Protein AF-A0A645DHP7-F1 (afdb_monomer_lite)

pLDDT: mean 93.11, std 7.55, range [54.78, 98.31]

Secondary structure (DSSP, 8-state):
-------TT---S-GGG-S-EEE---TTS-HHHHHHHHHHHHHHT--EEEHHHHHHHHTT-HHHHHGGGS--

InterPro domains:
  IPR040644 Hydrogen maturase F, tetramerization domain [PF18133] (3-67)

Foldseek 3Di:
DDDDDDDDLDDDPQLLVDQEAEAEPCPVHDPVSVVVNVVVCVVSVHHYDYPVCVVCVVVVNNCVVCVVVPPD

Radius of gyration: 13.55 Å; chains: 1; bounding box: 30×38×24 Å

Sequence (72 aa):
MTAEIATGLDFPKNLKEYALILHCGGCMFTRKQLMSRIIEAQEAGVPITNYGVAIAQLNGILERVTEMFAKR

Organism: NCBI:txid1076179

Structure (mmCIF, N/CA/C/O backbone):
data_AF-A0A645DHP7-F1
#
_entry.id   AF-A0A645DHP7-F1
#
loop_
_atom_site.group_PDB
_atom_site.id
_atom_site.type_symbol
_atom_site.label_atom_id
_atom_site.label_alt_id
_atom_site.label_comp_id
_atom_site.label_asym_id
_atom_site.label_entity_id
_atom_site.label_seq_id
_atom_site.pdbx_PDB_ins_code
_atom_site.Cartn_x
_atom_site.Cartn_y
_atom_site.Car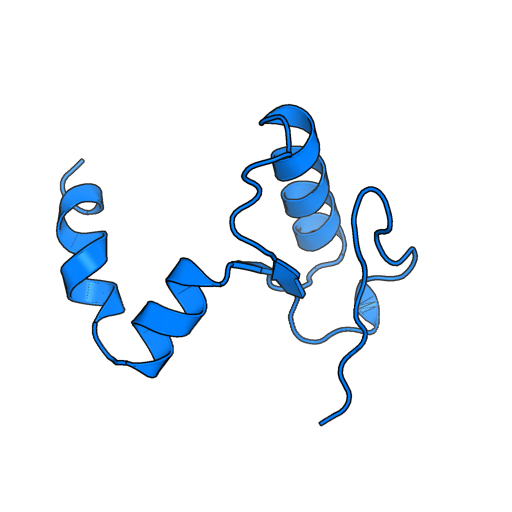tn_z
_atom_site.occupancy
_atom_site.B_iso_or_equiv
_atom_site.auth_seq_id
_atom_site.auth_comp_id
_atom_site.auth_asym_id
_atom_site.auth_atom_id
_atom_site.pdbx_PDB_model_num
ATOM 1 N N . MET A 1 1 ? -5.289 -20.760 -2.776 1.00 74.00 1 MET A N 1
ATOM 2 C CA . MET A 1 1 ? -4.578 -19.468 -2.721 1.00 74.00 1 MET A CA 1
ATOM 3 C C . MET A 1 1 ? -3.133 -19.768 -2.384 1.00 74.00 1 MET A C 1
ATOM 5 O O . MET A 1 1 ? -2.888 -20.375 -1.351 1.00 74.00 1 MET A O 1
ATOM 9 N N . THR A 1 2 ? -2.213 -19.447 -3.285 1.00 91.56 2 THR A N 1
ATOM 10 C CA . THR A 1 2 ? -0.767 -19.568 -3.072 1.00 91.56 2 THR A CA 1
ATOM 11 C C . THR A 1 2 ? -0.215 -18.206 -2.671 1.00 91.56 2 THR A C 1
ATOM 13 O O . THR A 1 2 ? -0.685 -17.181 -3.162 1.00 91.56 2 THR A O 1
ATOM 16 N N . ALA A 1 3 ? 0.743 -18.192 -1.751 1.00 92.06 3 ALA A N 1
ATOM 17 C CA . ALA A 1 3 ? 1.417 -16.980 -1.310 1.00 92.06 3 ALA A CA 1
ATOM 18 C C . ALA A 1 3 ? 2.923 -17.234 -1.297 1.00 92.06 3 ALA A C 1
ATOM 20 O O . ALA A 1 3 ? 3.374 -18.273 -0.816 1.00 92.06 3 ALA A O 1
ATOM 21 N N . GLU A 1 4 ? 3.678 -16.278 -1.823 1.00 94.75 4 GLU A N 1
ATOM 22 C CA . GLU A 1 4 ? 5.133 -16.252 -1.747 1.00 94.75 4 GLU A CA 1
ATOM 23 C C . GLU A 1 4 ? 5.558 -15.212 -0.712 1.00 94.75 4 GLU A C 1
ATOM 25 O O . GLU A 1 4 ? 4.939 -14.152 -0.588 1.00 94.75 4 GLU A O 1
ATOM 30 N N . ILE A 1 5 ? 6.602 -15.527 0.054 1.00 93.56 5 ILE A N 1
ATOM 31 C CA . ILE A 1 5 ? 7.123 -14.659 1.108 1.00 93.56 5 ILE A CA 1
ATOM 32 C C . ILE A 1 5 ? 8.501 -14.167 0.676 1.00 93.56 5 ILE A C 1
ATOM 34 O O . ILE A 1 5 ? 9.414 -14.966 0.492 1.00 93.56 5 ILE A O 1
ATOM 38 N N . ALA A 1 6 ? 8.654 -12.848 0.578 1.00 92.12 6 ALA A N 1
ATOM 39 C CA . ALA A 1 6 ? 9.934 -12.180 0.365 1.00 92.12 6 ALA A CA 1
ATOM 40 C C . ALA A 1 6 ? 10.279 -11.320 1.591 1.00 92.12 6 ALA A C 1
ATOM 42 O O . ALA A 1 6 ? 9.403 -10.669 2.169 1.00 92.12 6 ALA A O 1
ATOM 43 N N . THR A 1 7 ? 11.549 -11.310 2.004 1.00 90.44 7 THR A N 1
ATOM 44 C CA . THR A 1 7 ? 12.004 -10.598 3.211 1.00 90.44 7 THR A CA 1
ATOM 45 C C . THR A 1 7 ? 13.215 -9.717 2.935 1.00 90.44 7 THR A C 1
ATOM 47 O O . THR A 1 7 ? 14.017 -9.997 2.053 1.00 90.44 7 THR A O 1
ATOM 50 N N . GLY A 1 8 ? 13.376 -8.639 3.706 1.00 85.62 8 GLY A N 1
ATOM 51 C CA . GLY A 1 8 ? 14.523 -7.745 3.547 1.00 85.62 8 GLY A CA 1
ATOM 52 C C . GLY A 1 8 ? 14.568 -7.113 2.154 1.00 85.62 8 GLY A C 1
ATOM 53 O O . GLY A 1 8 ? 13.578 -6.546 1.696 1.00 85.62 8 GLY A O 1
ATOM 54 N N . LEU A 1 9 ? 15.721 -7.197 1.491 1.00 82.69 9 LEU A N 1
ATOM 55 C CA . LEU A 1 9 ? 15.920 -6.618 0.160 1.00 82.69 9 LEU A CA 1
ATOM 56 C C . LEU A 1 9 ? 15.291 -7.449 -0.961 1.00 82.69 9 LEU A C 1
ATOM 58 O O . LEU A 1 9 ? 15.149 -6.925 -2.065 1.00 82.69 9 LEU A O 1
ATOM 62 N N . ASP A 1 10 ? 14.852 -8.675 -0.672 1.00 85.75 10 ASP A N 1
ATOM 63 C CA . ASP A 1 10 ? 14.233 -9.538 -1.667 1.00 85.75 10 ASP A CA 1
ATOM 64 C C . ASP A 1 10 ? 12.926 -8.918 -2.162 1.00 85.75 10 ASP A C 1
ATOM 66 O O . ASP A 1 10 ? 12.072 -8.467 -1.384 1.00 85.75 10 ASP A O 1
ATOM 70 N N . PHE A 1 11 ? 12.802 -8.862 -3.483 1.00 85.44 11 PHE A N 1
ATOM 71 C CA . PHE A 1 11 ? 11.606 -8.433 -4.185 1.00 85.44 11 PHE A CA 1
ATOM 72 C C . PHE A 1 11 ? 11.526 -9.230 -5.494 1.00 85.44 11 PHE A C 1
ATOM 74 O O . PHE A 1 11 ? 12.529 -9.282 -6.218 1.00 85.44 11 PHE A O 1
ATOM 81 N N . PRO A 1 12 ? 10.406 -9.917 -5.783 1.00 87.94 12 PRO A N 1
ATOM 82 C CA . PRO A 1 12 ? 10.318 -10.776 -6.956 1.00 87.94 12 PRO A CA 1
ATOM 83 C C . PRO A 1 12 ? 10.579 -10.007 -8.252 1.00 87.94 12 PRO A C 1
ATOM 85 O O . PRO A 1 12 ? 10.058 -8.913 -8.457 1.00 87.94 12 PRO A O 1
ATOM 88 N N . LYS A 1 13 ? 11.367 -10.597 -9.157 1.00 84.88 13 LYS A N 1
ATOM 89 C CA . LYS A 1 13 ? 11.723 -9.953 -10.434 1.00 84.88 13 LYS A CA 1
ATOM 90 C C . LYS A 1 13 ? 10.533 -9.812 -11.381 1.00 84.88 13 LYS A C 1
ATOM 92 O O . LYS A 1 13 ? 10.494 -8.868 -12.163 1.00 84.88 13 LYS A O 1
ATOM 97 N N . ASN A 1 14 ? 9.594 -10.759 -11.341 1.00 91.38 14 ASN A N 1
ATOM 98 C CA . ASN A 1 14 ? 8.409 -10.745 -12.189 1.00 91.38 14 ASN A CA 1
ATOM 99 C C . ASN A 1 14 ? 7.146 -10.529 -11.356 1.00 91.38 14 ASN A C 1
ATOM 101 O O . ASN A 1 14 ? 6.465 -11.475 -10.975 1.00 91.38 14 ASN A O 1
ATOM 105 N N . LEU A 1 15 ? 6.815 -9.267 -11.086 1.00 93.81 15 LEU A N 1
ATOM 106 C CA . LEU A 1 15 ? 5.631 -8.941 -10.291 1.00 93.81 15 LEU A CA 1
ATOM 107 C C . LEU A 1 15 ? 4.311 -9.276 -11.007 1.00 93.81 15 LEU A C 1
ATOM 109 O O . LEU A 1 15 ? 3.296 -9.474 -10.348 1.00 93.81 15 LEU A O 1
ATOM 113 N N . LYS A 1 16 ? 4.306 -9.374 -12.343 1.00 94.00 16 LYS A N 1
ATOM 114 C CA . LYS A 1 16 ? 3.081 -9.575 -13.141 1.00 94.00 16 LYS A CA 1
ATOM 115 C C . LYS A 1 16 ? 2.375 -10.907 -12.875 1.00 94.00 16 LYS A C 1
ATOM 117 O O . LYS A 1 16 ? 1.231 -11.076 -13.282 1.00 94.00 16 LYS A O 1
ATOM 122 N N . GLU A 1 17 ? 3.048 -11.846 -12.219 1.00 93.94 17 GLU A N 1
ATOM 123 C CA . GLU A 1 17 ? 2.476 -13.136 -11.828 1.00 93.94 17 GLU A CA 1
ATOM 124 C C . GLU A 1 17 ? 1.587 -13.041 -10.578 1.00 93.94 17 GLU A C 1
ATOM 126 O O . GLU A 1 17 ? 0.812 -13.958 -10.303 1.00 93.94 17 GLU A O 1
ATOM 131 N N . TYR A 1 18 ? 1.653 -11.934 -9.828 1.00 95.31 18 TYR A N 1
ATOM 132 C CA . TYR A 1 18 ? 0.880 -11.756 -8.603 1.00 95.31 18 TYR A CA 1
ATOM 133 C C . TYR A 1 18 ? -0.372 -10.913 -8.839 1.00 95.31 18 TYR A C 1
ATOM 135 O O . TYR A 1 18 ? -0.355 -9.893 -9.522 1.00 95.31 18 TYR A O 1
ATOM 143 N N . ALA A 1 19 ? -1.463 -11.305 -8.181 1.00 96.31 19 ALA A N 1
ATOM 144 C CA . ALA A 1 19 ? -2.704 -10.532 -8.169 1.00 96.31 19 ALA A CA 1
ATOM 145 C C . ALA A 1 19 ? -2.682 -9.366 -7.158 1.00 96.31 19 ALA A C 1
ATOM 147 O O . ALA A 1 19 ? -3.454 -8.420 -7.292 1.00 96.31 19 ALA A O 1
ATOM 148 N N . LEU A 1 20 ? -1.843 -9.451 -6.118 1.00 96.44 20 LEU A N 1
ATOM 149 C CA . LEU A 1 20 ? -1.749 -8.469 -5.036 1.00 96.44 20 LEU A CA 1
ATOM 150 C C . LEU A 1 20 ? -0.409 -8.605 -4.307 1.00 96.44 20 LEU A C 1
ATOM 152 O O . LEU A 1 20 ? 0.007 -9.714 -3.975 1.00 96.44 20 LEU A O 1
ATOM 156 N N . ILE A 1 21 ? 0.207 -7.474 -3.971 1.00 96.69 21 ILE A N 1
ATOM 157 C CA . ILE A 1 21 ? 1.365 -7.399 -3.075 1.00 96.69 21 ILE A CA 1
ATOM 158 C C . ILE A 1 21 ? 0.898 -6.927 -1.692 1.00 96.69 21 ILE A C 1
ATOM 160 O O . ILE A 1 21 ? 0.312 -5.850 -1.557 1.00 96.69 21 ILE A O 1
ATOM 164 N N . LEU A 1 22 ? 1.192 -7.714 -0.653 1.00 96.38 22 LEU A N 1
ATOM 165 C CA . LEU A 1 22 ? 0.954 -7.357 0.749 1.00 96.38 22 LEU A CA 1
ATOM 166 C C . LEU A 1 22 ? 2.287 -6.968 1.408 1.00 96.38 22 LEU A C 1
ATOM 168 O O . LEU A 1 22 ? 3.056 -7.822 1.840 1.00 96.38 22 LEU A O 1
ATOM 172 N N . HIS A 1 23 ? 2.590 -5.675 1.463 1.00 95.94 23 HIS A N 1
ATOM 173 C CA . HIS A 1 23 ? 3.845 -5.180 2.024 1.00 95.94 23 HIS A CA 1
ATOM 174 C C . HIS A 1 23 ? 3.769 -5.038 3.555 1.00 95.94 23 HIS A C 1
ATOM 176 O O . HIS A 1 23 ? 2.735 -4.678 4.122 1.00 95.94 23 HIS A O 1
ATOM 182 N N . CYS A 1 24 ? 4.881 -5.258 4.257 1.00 94.88 24 CYS A N 1
ATOM 183 C CA . CYS A 1 24 ? 4.942 -4.969 5.689 1.00 94.88 24 CYS A CA 1
ATOM 184 C C . CYS A 1 24 ? 4.857 -3.452 5.967 1.00 94.88 24 CYS A C 1
ATOM 186 O O . CYS A 1 24 ? 4.861 -2.626 5.053 1.00 94.88 24 CYS A O 1
ATOM 188 N N . GLY A 1 25 ? 4.841 -3.056 7.242 1.00 93.12 25 GLY A N 1
ATOM 189 C CA . GLY A 1 25 ? 4.848 -1.637 7.629 1.00 93.12 25 GLY A CA 1
ATOM 190 C C . GLY A 1 25 ? 6.127 -0.867 7.262 1.00 93.12 25 GLY A C 1
ATOM 191 O O . GLY A 1 25 ? 6.170 0.344 7.43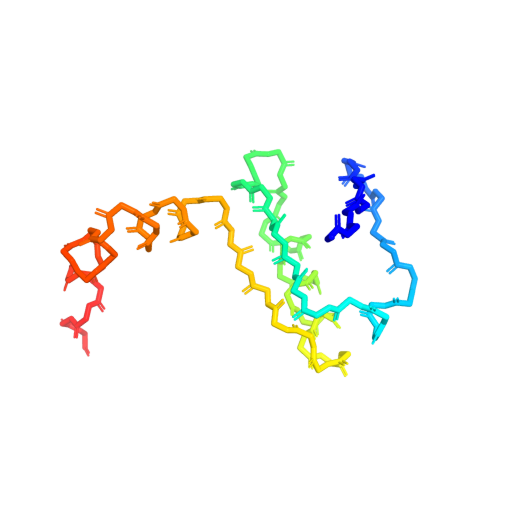4 1.00 93.12 25 GLY A O 1
ATOM 192 N N . GLY A 1 26 ? 7.174 -1.545 6.775 1.00 93.81 26 GLY A N 1
ATOM 193 C CA . GLY A 1 26 ? 8.399 -0.898 6.301 1.00 93.81 26 GLY A CA 1
ATOM 194 C C . GLY A 1 26 ? 9.224 -0.219 7.398 1.00 93.81 26 GLY A C 1
ATOM 195 O O . GLY A 1 26 ? 9.980 0.691 7.086 1.00 93.81 26 GLY A O 1
ATOM 196 N N . CYS A 1 27 ? 9.119 -0.644 8.664 1.00 93.94 27 CYS A N 1
ATOM 197 C CA . CYS A 1 27 ? 9.807 0.003 9.794 1.00 93.94 27 CYS A CA 1
ATOM 198 C C . CYS A 1 27 ? 11.340 0.063 9.653 1.00 93.94 27 CYS A C 1
ATOM 200 O O . CYS A 1 27 ? 11.963 0.966 10.199 1.00 93.94 27 CYS A O 1
ATOM 202 N N . MET A 1 28 ? 11.930 -0.869 8.898 1.00 94.38 28 MET A N 1
ATOM 203 C CA . MET A 1 28 ? 13.367 -0.916 8.598 1.00 94.38 28 MET A CA 1
ATOM 204 C C . MET A 1 28 ? 13.724 -0.344 7.213 1.00 94.38 28 MET A C 1
ATOM 206 O O . MET A 1 28 ? 14.886 -0.376 6.818 1.00 94.38 28 MET A O 1
ATOM 210 N N . PHE A 1 29 ? 12.745 0.145 6.445 1.00 94.06 29 PHE A N 1
ATOM 211 C CA . PHE A 1 29 ? 12.955 0.674 5.098 1.00 94.06 29 PHE A CA 1
ATOM 212 C C . PHE A 1 29 ? 13.100 2.192 5.126 1.00 94.06 29 PHE A C 1
ATOM 214 O O . PHE A 1 29 ? 12.347 2.908 5.784 1.00 94.06 29 PHE A O 1
ATOM 221 N N . THR A 1 30 ? 14.019 2.711 4.317 1.00 95.62 30 THR A N 1
ATOM 222 C CA . THR A 1 30 ? 14.021 4.137 3.988 1.00 95.62 30 THR A CA 1
ATOM 223 C C . THR A 1 30 ? 12.823 4.477 3.101 1.00 95.62 30 THR A C 1
ATOM 225 O O . THR A 1 30 ? 12.339 3.649 2.322 1.00 95.62 30 THR A O 1
ATOM 228 N N . ARG A 1 31 ? 12.398 5.748 3.124 1.00 95.44 31 ARG A N 1
ATOM 229 C CA . ARG A 1 31 ? 11.347 6.246 2.222 1.00 95.44 31 ARG A CA 1
ATOM 230 C C . ARG A 1 31 ? 11.670 5.961 0.752 1.00 95.44 31 ARG A C 1
ATOM 232 O O . ARG A 1 31 ? 10.774 5.609 -0.003 1.00 95.44 31 ARG A O 1
ATOM 239 N N . LYS A 1 32 ? 12.938 6.092 0.343 1.00 95.88 32 LYS A N 1
ATOM 240 C CA . LYS A 1 32 ? 13.369 5.827 -1.039 1.00 95.88 32 LYS A CA 1
ATOM 241 C C . LYS A 1 32 ? 13.130 4.367 -1.432 1.00 95.88 32 LYS A C 1
ATOM 243 O O . LYS A 1 32 ? 12.574 4.125 -2.495 1.00 95.88 32 LYS A O 1
ATOM 248 N N . GLN A 1 33 ? 13.512 3.417 -0.579 1.00 94.69 33 GLN A N 1
ATOM 249 C CA . GLN A 1 33 ? 13.316 1.990 -0.858 1.00 94.69 33 GLN A CA 1
ATOM 250 C C . GLN A 1 33 ? 11.829 1.628 -0.933 1.00 94.69 33 GLN A C 1
ATOM 252 O O . GLN A 1 33 ? 11.424 0.928 -1.856 1.00 94.69 33 GLN A O 1
ATOM 257 N N . LEU A 1 34 ? 11.012 2.140 -0.004 1.00 94.31 34 LEU A N 1
ATOM 258 C CA . LEU A 1 34 ? 9.567 1.903 -0.027 1.00 94.31 34 LEU A CA 1
ATOM 259 C C . LEU A 1 34 ? 8.921 2.471 -1.299 1.00 94.31 34 LEU A C 1
ATOM 261 O O . LEU A 1 34 ? 8.151 1.780 -1.957 1.00 94.31 34 LEU A O 1
ATOM 265 N N . MET A 1 35 ? 9.263 3.709 -1.669 1.00 96.06 35 MET A N 1
ATOM 266 C CA . MET A 1 35 ? 8.734 4.334 -2.883 1.00 96.06 35 MET A CA 1
ATOM 267 C C . MET A 1 35 ? 9.160 3.596 -4.155 1.00 96.06 35 MET A C 1
ATOM 269 O O . MET A 1 35 ? 8.326 3.450 -5.039 1.00 96.06 35 MET A O 1
ATOM 273 N N . SER A 1 36 ? 10.401 3.096 -4.239 1.00 95.38 36 SER A N 1
ATOM 274 C CA . SER A 1 36 ? 10.859 2.278 -5.380 1.00 95.38 36 SER A CA 1
ATOM 275 C C . SER A 1 36 ? 9.944 1.076 -5.591 1.00 95.38 36 SER A C 1
ATOM 277 O O . SER A 1 36 ? 9.415 0.895 -6.678 1.00 95.38 36 SER A O 1
ATOM 279 N N . ARG A 1 37 ? 9.641 0.330 -4.520 1.00 94.56 37 ARG A N 1
ATOM 280 C CA . ARG A 1 37 ? 8.759 -0.846 -4.590 1.00 94.56 37 ARG A CA 1
ATOM 281 C C . ARG A 1 37 ? 7.335 -0.505 -5.018 1.00 94.56 37 ARG A C 1
ATOM 283 O O . ARG A 1 37 ? 6.723 -1.264 -5.761 1.00 94.56 37 ARG A O 1
ATOM 290 N N . ILE A 1 38 ? 6.799 0.623 -4.546 1.00 95.62 38 ILE A N 1
ATOM 291 C CA . ILE A 1 38 ? 5.467 1.092 -4.952 1.00 95.62 38 ILE A CA 1
ATOM 292 C C . ILE A 1 38 ? 5.458 1.434 -6.446 1.00 95.62 38 ILE A C 1
ATOM 294 O O . ILE A 1 38 ? 4.532 1.033 -7.144 1.00 95.62 38 ILE A O 1
ATOM 298 N N . ILE A 1 39 ? 6.486 2.135 -6.933 1.00 96.62 39 ILE A N 1
ATOM 299 C CA . ILE A 1 39 ? 6.621 2.496 -8.350 1.00 96.62 39 ILE A CA 1
ATOM 300 C C . ILE A 1 39 ? 6.764 1.234 -9.209 1.00 96.62 39 ILE A C 1
ATOM 302 O O . ILE A 1 39 ? 6.009 1.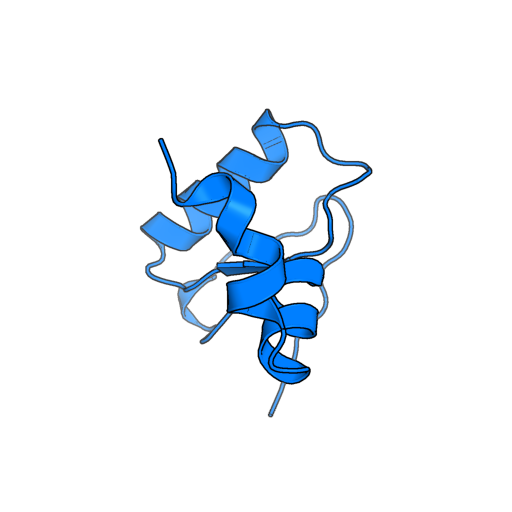069 -10.159 1.00 96.62 39 ILE A O 1
ATOM 306 N N . GLU A 1 40 ? 7.642 0.303 -8.832 1.00 95.69 40 GLU A N 1
ATOM 307 C CA . GLU A 1 40 ? 7.836 -0.975 -9.534 1.00 95.69 40 GLU A CA 1
ATOM 308 C C . GLU A 1 40 ? 6.532 -1.793 -9.618 1.00 95.69 40 GLU A C 1
ATOM 310 O O . GLU A 1 40 ? 6.201 -2.345 -10.668 1.00 95.69 40 GLU A O 1
ATOM 315 N N . ALA A 1 41 ? 5.744 -1.836 -8.536 1.00 96.50 41 ALA A N 1
ATOM 316 C CA . ALA A 1 41 ? 4.433 -2.488 -8.531 1.00 96.50 41 ALA A CA 1
ATOM 317 C C . ALA A 1 41 ? 3.430 -1.789 -9.467 1.00 96.50 41 ALA A C 1
ATOM 319 O O . ALA A 1 41 ? 2.713 -2.456 -10.215 1.00 96.50 41 ALA A O 1
ATOM 320 N N . GLN A 1 42 ? 3.405 -0.451 -9.463 1.00 96.38 42 GLN A N 1
ATOM 321 C CA . GLN A 1 42 ? 2.561 0.345 -10.359 1.00 96.38 42 GLN A CA 1
ATOM 322 C C . GLN A 1 42 ? 2.930 0.132 -11.833 1.00 96.38 42 GLN A C 1
ATOM 324 O O . GLN A 1 42 ? 2.038 -0.078 -12.651 1.00 96.38 42 GLN A O 1
ATOM 329 N N . GLU A 1 43 ? 4.221 0.125 -12.167 1.00 96.44 43 GLU A N 1
ATOM 330 C CA . GLU A 1 43 ? 4.726 -0.138 -13.522 1.00 96.44 43 GLU A CA 1
ATOM 331 C C . GLU A 1 43 ? 4.399 -1.560 -13.999 1.00 96.44 43 GLU A C 1
ATOM 333 O O . GLU A 1 43 ? 4.092 -1.778 -15.173 1.00 96.44 43 GLU A O 1
ATOM 338 N N . ALA A 1 44 ? 4.407 -2.536 -13.087 1.00 96.44 44 ALA A N 1
ATOM 339 C CA . ALA A 1 44 ? 3.971 -3.897 -13.376 1.00 96.44 44 ALA A CA 1
ATOM 340 C C . ALA A 1 44 ? 2.441 -4.038 -13.505 1.00 96.44 44 ALA A C 1
ATOM 342 O O . ALA A 1 44 ? 1.975 -5.068 -13.994 1.00 96.44 44 ALA A O 1
ATOM 343 N N . GLY A 1 45 ? 1.665 -3.027 -13.097 1.00 96.81 45 GLY A N 1
ATOM 344 C CA . GLY A 1 45 ? 0.201 -3.069 -13.072 1.00 96.81 45 GLY A CA 1
ATOM 345 C C . GLY A 1 45 ? -0.367 -3.921 -11.934 1.00 96.81 45 GLY A C 1
ATOM 346 O O . GLY A 1 45 ? -1.482 -4.427 -12.045 1.00 96.81 45 GLY A O 1
ATOM 347 N N . VAL A 1 46 ? 0.393 -4.103 -10.853 1.00 97.56 46 VAL A N 1
ATOM 348 C CA . VAL A 1 46 ? 0.046 -4.996 -9.743 1.00 97.56 46 VAL A CA 1
ATOM 349 C C . VAL A 1 46 ? -0.368 -4.163 -8.529 1.00 97.56 46 VAL A C 1
ATOM 351 O O . VAL A 1 46 ? 0.422 -3.343 -8.052 1.00 97.56 46 VAL A O 1
ATOM 354 N N . PRO A 1 47 ? -1.583 -4.353 -7.984 1.00 97.44 47 PRO A N 1
ATOM 355 C CA . PRO A 1 47 ? -2.006 -3.665 -6.773 1.00 97.44 47 PRO A CA 1
ATOM 356 C C . PRO A 1 47 ? -1.072 -3.966 -5.599 1.00 97.44 47 PRO A C 1
ATOM 358 O O . PRO A 1 47 ? -0.692 -5.113 -5.359 1.00 97.44 47 PRO A O 1
ATOM 361 N N . ILE A 1 48 ? -0.749 -2.934 -4.825 1.00 97.12 48 ILE A N 1
ATOM 362 C CA . ILE A 1 48 ? 0.045 -3.044 -3.603 1.00 97.12 48 ILE A CA 1
ATOM 363 C C . ILE A 1 48 ? -0.715 -2.421 -2.434 1.00 97.12 48 ILE A C 1
ATOM 365 O O . ILE A 1 48 ? -1.249 -1.318 -2.530 1.00 97.12 48 ILE A O 1
ATOM 369 N N . THR A 1 49 ? -0.759 -3.136 -1.316 1.00 97.31 49 THR A N 1
ATOM 370 C CA . THR A 1 49 ? -1.262 -2.644 -0.029 1.00 97.31 49 THR A CA 1
ATOM 371 C C . THR A 1 49 ? -0.251 -2.966 1.068 1.00 97.31 49 THR A C 1
ATOM 373 O O . THR A 1 49 ? 0.764 -3.616 0.815 1.00 97.31 49 THR A O 1
ATOM 376 N N . ASN A 1 50 ? -0.506 -2.519 2.295 1.00 96.88 50 ASN A N 1
ATOM 377 C CA . ASN A 1 50 ? 0.300 -2.895 3.450 1.00 96.88 50 ASN A CA 1
ATOM 378 C C . ASN A 1 50 ? -0.529 -3.598 4.526 1.00 96.88 50 ASN A C 1
ATOM 380 O O . ASN A 1 50 ? -1.759 -3.565 4.500 1.00 96.88 50 ASN A O 1
ATOM 384 N N . TYR A 1 51 ? 0.154 -4.211 5.494 1.00 97.12 51 TYR A N 1
ATOM 385 C CA . TYR A 1 51 ? -0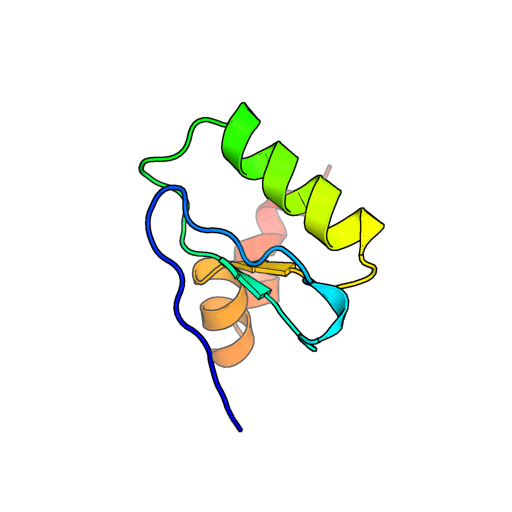.496 -4.934 6.590 1.00 97.12 51 TYR A CA 1
ATOM 386 C C . TYR A 1 51 ? -1.512 -4.072 7.344 1.00 97.12 51 TYR A C 1
ATOM 388 O O . TYR A 1 51 ? -2.607 -4.544 7.616 1.00 97.12 51 TYR A O 1
ATOM 396 N N . GLY A 1 52 ? -1.199 -2.808 7.635 1.00 97.19 52 GLY A N 1
ATOM 397 C CA . GLY A 1 52 ? -2.109 -1.912 8.352 1.00 97.19 52 GLY A CA 1
ATOM 398 C C . GLY A 1 52 ? -3.406 -1.651 7.584 1.00 97.19 52 GLY A C 1
ATOM 399 O O . GLY A 1 52 ? -4.489 -1.811 8.140 1.00 97.19 52 GLY A O 1
ATOM 400 N N . VAL A 1 53 ? -3.304 -1.317 6.295 1.00 97.00 53 VAL A N 1
ATOM 401 C CA . VAL A 1 53 ? -4.469 -1.078 5.425 1.00 97.00 53 VAL A CA 1
ATOM 402 C C . VAL A 1 53 ? -5.281 -2.359 5.234 1.00 97.00 53 VAL A C 1
ATOM 404 O O . VAL A 1 53 ? -6.502 -2.331 5.358 1.00 97.00 53 VAL A O 1
ATOM 407 N N . ALA A 1 54 ? -4.617 -3.493 4.992 1.00 97.88 54 ALA A N 1
ATOM 408 C CA . ALA A 1 54 ? -5.281 -4.785 4.836 1.00 97.88 54 ALA A CA 1
ATOM 409 C C . ALA A 1 54 ? -6.017 -5.208 6.116 1.00 97.88 54 ALA A C 1
ATOM 411 O O . ALA A 1 54 ? -7.190 -5.563 6.059 1.00 97.88 54 ALA A O 1
ATOM 41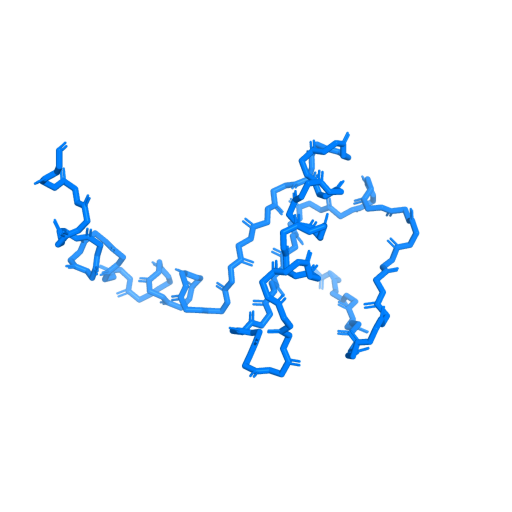2 N N . ILE A 1 55 ? -5.367 -5.112 7.281 1.00 98.25 55 ILE A N 1
ATOM 413 C CA . ILE A 1 55 ? -5.978 -5.422 8.581 1.00 98.25 55 ILE A CA 1
ATOM 414 C C . ILE A 1 55 ? -7.170 -4.497 8.839 1.00 98.25 55 ILE A C 1
ATOM 416 O O . ILE A 1 55 ? -8.233 -4.977 9.231 1.00 98.25 55 ILE A O 1
ATOM 420 N N . ALA A 1 56 ? -7.033 -3.192 8.596 1.00 98.00 56 ALA A N 1
ATOM 421 C CA . ALA A 1 56 ? -8.121 -2.241 8.797 1.00 98.00 56 ALA A CA 1
ATOM 422 C C . ALA A 1 56 ? -9.319 -2.527 7.877 1.00 98.00 56 ALA A C 1
ATOM 424 O O . ALA A 1 56 ? -10.460 -2.473 8.338 1.00 98.00 56 ALA A O 1
ATOM 425 N N . GLN A 1 57 ? -9.071 -2.885 6.613 1.00 97.94 57 GLN A N 1
ATOM 426 C CA . GLN A 1 57 ? -10.118 -3.271 5.666 1.00 97.94 57 GLN A CA 1
ATOM 427 C C . GLN A 1 57 ? -10.826 -4.556 6.103 1.00 97.94 57 GLN A C 1
ATOM 429 O O . GLN A 1 57 ? -12.052 -4.599 6.134 1.00 97.94 57 GLN A O 1
ATOM 434 N N . LEU A 1 58 ? -10.067 -5.588 6.481 1.00 97.94 58 LEU A N 1
ATOM 435 C CA . LEU A 1 58 ? -10.615 -6.879 6.908 1.00 97.94 58 LEU A CA 1
ATOM 436 C C . LEU A 1 58 ? -11.441 -6.776 8.197 1.00 97.94 58 LEU A C 1
ATOM 438 O O . LEU A 1 58 ? -12.391 -7.530 8.372 1.00 97.94 58 LEU A O 1
ATOM 442 N N . ASN A 1 59 ? -11.104 -5.834 9.080 1.00 98.31 59 ASN A N 1
ATOM 443 C CA . ASN A 1 59 ? -11.867 -5.556 10.300 1.00 98.31 59 ASN A CA 1
ATOM 444 C C . ASN A 1 59 ? -12.991 -4.521 10.097 1.00 98.31 59 ASN A C 1
ATOM 446 O O . ASN A 1 59 ? -13.666 -4.171 11.061 1.00 98.31 59 ASN A O 1
ATOM 450 N N . GLY A 1 60 ? -13.185 -3.994 8.881 1.00 97.94 60 GLY A N 1
ATOM 451 C CA . GLY A 1 60 ? -14.232 -3.009 8.587 1.00 97.94 60 GLY A CA 1
ATOM 452 C C . GLY A 1 60 ? -14.019 -1.628 9.221 1.00 97.94 60 GLY A C 1
ATOM 453 O O . GLY A 1 60 ? -14.976 -0.881 9.389 1.00 97.94 60 GLY A O 1
ATOM 454 N N . ILE A 1 61 ? -12.782 -1.274 9.589 1.00 98.06 61 ILE A N 1
ATOM 455 C CA . ILE A 1 61 ? -12.452 0.005 10.246 1.00 98.06 61 ILE A CA 1
ATOM 456 C C . ILE A 1 61 ? -11.647 0.962 9.359 1.00 98.06 61 ILE A C 1
ATOM 458 O O . ILE A 1 61 ? -11.260 2.027 9.839 1.00 98.06 61 ILE A O 1
ATOM 462 N N . LEU A 1 62 ? -11.367 0.603 8.097 1.00 97.00 62 LEU A N 1
ATOM 463 C CA . LEU A 1 62 ? -10.501 1.390 7.209 1.00 97.00 62 LEU A CA 1
ATOM 464 C C . LEU A 1 62 ? -10.998 2.829 7.025 1.00 97.00 62 LEU A C 1
ATOM 466 O O . LEU A 1 62 ? -10.207 3.760 7.154 1.00 97.00 62 LEU A O 1
ATOM 470 N N . GLU A 1 63 ? -12.294 3.018 6.779 1.00 95.88 63 GLU A N 1
ATOM 471 C CA . GLU A 1 63 ? -12.896 4.346 6.602 1.00 95.88 63 GLU A CA 1
ATOM 472 C C . GLU A 1 63 ? -12.678 5.221 7.844 1.00 95.88 63 GLU A C 1
ATOM 474 O O . GLU A 1 63 ? -12.118 6.311 7.748 1.00 95.88 63 GLU A O 1
ATOM 479 N N . ARG A 1 64 ? -12.982 4.685 9.034 1.00 96.06 64 ARG A N 1
ATOM 480 C CA . ARG A 1 64 ? -12.784 5.382 10.313 1.00 96.06 64 ARG A CA 1
ATOM 481 C C . ARG A 1 64 ? -11.326 5.775 10.543 1.00 96.06 64 ARG A C 1
ATOM 483 O O . ARG A 1 64 ? -11.049 6.891 10.953 1.00 96.06 64 ARG A O 1
ATOM 490 N N . VAL A 1 65 ? -10.370 4.871 10.318 1.00 95.69 65 VAL A N 1
ATOM 491 C CA . VAL A 1 65 ? -8.949 5.176 10.595 1.00 95.69 65 VAL A CA 1
ATOM 492 C C . VAL A 1 65 ? -8.318 6.087 9.541 1.00 95.69 65 VAL A C 1
ATOM 494 O O . VAL A 1 65 ? -7.255 6.653 9.787 1.00 95.69 65 VAL A O 1
ATOM 497 N N . THR A 1 66 ? -8.950 6.232 8.373 1.00 95.50 66 THR A N 1
ATOM 498 C CA . THR A 1 66 ? -8.467 7.103 7.294 1.00 95.50 66 THR A CA 1
ATOM 499 C 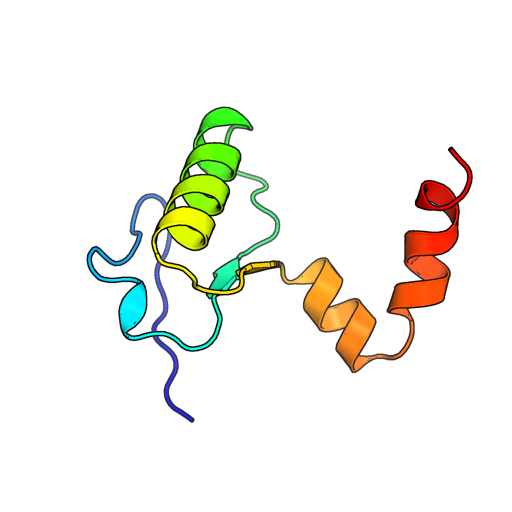C . THR A 1 66 ? -9.186 8.450 7.223 1.00 95.50 66 THR A C 1
ATOM 501 O O . THR A 1 66 ? -8.701 9.348 6.534 1.00 95.50 66 THR A O 1
ATOM 504 N N . GLU A 1 67 ? -10.264 8.649 7.990 1.00 95.94 67 GLU A N 1
ATOM 505 C CA . GLU A 1 67 ? -11.079 9.874 7.991 1.00 95.94 67 GLU A CA 1
ATOM 506 C C . GLU A 1 67 ? -10.252 11.151 8.222 1.00 95.94 67 GLU A C 1
ATOM 508 O O . GLU A 1 67 ? -10.507 12.194 7.617 1.00 95.94 67 GLU A O 1
ATOM 513 N N . MET A 1 68 ? -9.201 11.058 9.044 1.00 93.31 68 MET A N 1
ATOM 514 C CA . MET A 1 68 ? -8.308 12.174 9.363 1.00 93.31 68 MET A CA 1
ATOM 515 C C . MET A 1 68 ? -7.468 12.650 8.169 1.00 93.31 68 MET A C 1
ATOM 517 O O . MET A 1 68 ? -6.976 13.777 8.176 1.00 93.31 68 MET A O 1
ATOM 521 N N . PHE A 1 69 ? -7.303 11.812 7.143 1.00 93.19 69 PHE A N 1
ATOM 522 C CA . PHE A 1 69 ? -6.576 12.149 5.918 1.00 93.19 69 PHE A CA 1
ATOM 523 C C . PHE A 1 69 ? -7.497 12.667 4.805 1.00 93.19 69 PHE A C 1
ATOM 525 O O . PHE A 1 69 ? -7.005 13.280 3.862 1.00 93.19 69 PHE A O 1
ATOM 532 N N . ALA A 1 70 ? -8.815 12.453 4.913 1.00 75.38 70 ALA A N 1
ATOM 533 C CA . ALA A 1 70 ? -9.795 12.776 3.872 1.00 75.38 70 ALA A CA 1
ATOM 534 C C . ALA A 1 70 ? -10.204 14.265 3.817 1.00 75.38 70 ALA A C 1
ATOM 536 O O . ALA A 1 70 ? -10.837 14.686 2.855 1.00 75.38 70 ALA A O 1
ATOM 537 N N . LYS A 1 71 ? -9.850 15.076 4.826 1.00 61.47 71 LYS A N 1
ATOM 538 C CA . LYS A 1 71 ? -10.191 16.513 4.915 1.00 61.47 71 LYS A CA 1
ATOM 539 C C . LYS A 1 71 ? -9.013 17.444 4.590 1.00 61.47 71 LYS A C 1
ATOM 541 O O . LYS A 1 71 ? -8.718 18.352 5.367 1.00 61.47 71 LYS A O 1
ATOM 546 N N . ARG A 1 72 ? -8.328 17.219 3.470 1.00 54.78 72 ARG A N 1
ATOM 547 C CA . ARG A 1 72 ? -7.356 18.181 2.926 1.00 54.78 72 ARG A CA 1
ATOM 548 C C . ARG A 1 72 ? -7.854 18.808 1.641 1.00 54.78 72 ARG A C 1
ATOM 550 O O . ARG A 1 72 ? -8.389 18.051 0.808 1.00 54.78 72 ARG A O 1
#